Protein AF-A0A1G3GPE4-F1 (afdb_monomer_lite)

Secondary structure (DSSP, 8-state):
-PPPPS------HHHHHHHTTSTT--HHHHHHHHHHH-TTS--HHHHHHHHHHHHHHT-SS-----------

pLDDT: mean 76.82, std 17.0, range [39.53, 92.94]

Foldseek 3Di:
DPDQQPDAPQPPLVVVVVQVVDPPDDLVNVQVVVCVVRVSDDDSVRSVVVSVVVVVVVDVPPPPDPCPDDDD

Sequence (72 aa):
MGRPPQDLEEPDWAKVATELKRKGVTLVLLCKEYRATHPDGYGYTWFREQFRAFENSTSPSFRNRHEAGAVM

Structure (mmCIF, N/CA/C/O backbone):
data_AF-A0A1G3GPE4-F1
#
_entry.id   AF-A0A1G3GPE4-F1
#
loop_
_atom_site.group_PDB
_atom_site.id
_atom_site.type_symbol
_atom_site.label_atom_id
_atom_site.label_alt_id
_atom_site.label_comp_id
_atom_site.label_asym_id
_atom_site.label_entity_id
_atom_site.label_seq_id
_atom_site.pdbx_PDB_ins_code
_atom_site.Cartn_x
_atom_site.Cartn_y
_atom_site.Cartn_z
_atom_site.occupancy
_atom_site.B_iso_or_equiv
_atom_site.auth_seq_id
_atom_site.auth_comp_id
_atom_site.auth_asym_id
_atom_site.auth_atom_id
_atom_site.pdbx_PDB_model_num
ATOM 1 N N . MET A 1 1 ? 19.487 -7.204 -17.997 1.00 46.38 1 MET A N 1
ATOM 2 C CA . MET A 1 1 ? 19.025 -5.899 -17.483 1.00 46.38 1 MET A CA 1
ATOM 3 C C . MET A 1 1 ? 17.635 -5.655 -18.044 1.00 46.38 1 MET A C 1
ATOM 5 O O . MET A 1 1 ? 17.517 -5.484 -19.250 1.00 46.38 1 MET A O 1
ATOM 9 N N . GLY A 1 2 ? 16.587 -5.782 -17.226 1.00 59.16 2 GLY A N 1
ATOM 10 C CA . GLY A 1 2 ? 15.229 -5.436 -17.660 1.00 59.16 2 GLY A CA 1
ATOM 11 C C . GLY A 1 2 ? 15.161 -3.941 -17.954 1.00 59.16 2 GLY A C 1
ATOM 12 O O . GLY A 1 2 ? 15.837 -3.167 -17.276 1.00 59.16 2 GLY A O 1
ATOM 13 N N . ARG A 1 3 ? 14.418 -3.550 -18.993 1.00 62.25 3 ARG A N 1
ATOM 14 C CA . ARG A 1 3 ? 14.219 -2.140 -19.344 1.00 62.25 3 ARG A CA 1
ATOM 15 C C . ARG A 1 3 ? 13.744 -1.395 -18.082 1.00 62.25 3 ARG A C 1
ATOM 17 O O . ARG A 1 3 ? 12.847 -1.920 -17.416 1.00 62.25 3 ARG A O 1
ATOM 24 N N . PRO A 1 4 ? 14.355 -0.255 -17.710 1.00 65.88 4 PRO A N 1
ATOM 25 C CA . PRO A 1 4 ? 13.824 0.552 -16.619 1.00 65.88 4 PRO A CA 1
ATOM 26 C C . PRO A 1 4 ? 12.364 0.912 -16.936 1.00 65.88 4 PRO A C 1
ATOM 28 O O . PRO A 1 4 ? 12.027 1.013 -18.122 1.00 65.88 4 PRO A O 1
ATOM 31 N N . PRO A 1 5 ? 11.499 1.049 -15.916 1.00 67.69 5 PRO A N 1
ATOM 32 C CA . PRO A 1 5 ? 10.121 1.470 -16.131 1.00 67.69 5 PRO A CA 1
ATOM 33 C C . PRO A 1 5 ? 10.136 2.764 -16.948 1.00 67.69 5 PRO A C 1
ATOM 35 O O . PRO A 1 5 ? 10.839 3.715 -16.604 1.00 67.69 5 PRO A O 1
ATOM 38 N N . GLN A 1 6 ? 9.464 2.739 -18.098 1.00 74.00 6 GLN A N 1
ATOM 39 C CA . GLN A 1 6 ? 9.354 3.912 -18.973 1.00 74.00 6 GLN A CA 1
ATOM 40 C C . GLN A 1 6 ? 8.262 4.845 -18.456 1.00 74.00 6 GLN A C 1
ATOM 42 O O . GLN A 1 6 ? 8.292 6.044 -18.722 1.00 74.00 6 GLN A O 1
ATOM 47 N N . ASP A 1 7 ? 7.334 4.268 -17.696 1.00 74.19 7 ASP A N 1
ATOM 48 C CA . ASP A 1 7 ? 6.297 4.968 -16.982 1.00 74.19 7 ASP A CA 1
ATOM 49 C C . ASP A 1 7 ? 6.706 5.116 -15.512 1.00 74.19 7 ASP A C 1
ATOM 51 O O . ASP A 1 7 ? 6.865 4.133 -14.781 1.00 74.19 7 ASP A O 1
ATOM 55 N N . LEU A 1 8 ? 6.964 6.361 -15.119 1.00 73.69 8 LEU A N 1
ATOM 56 C CA . LEU A 1 8 ? 7.371 6.725 -13.766 1.00 73.69 8 LEU A CA 1
ATOM 57 C C . LEU A 1 8 ? 6.195 7.265 -12.948 1.00 73.69 8 LEU A C 1
ATOM 59 O O . LEU A 1 8 ? 6.441 7.819 -11.877 1.00 73.69 8 LEU A O 1
ATOM 63 N N . GLU A 1 9 ? 4.947 7.131 -13.422 1.00 81.75 9 GLU A N 1
ATOM 64 C CA . GLU A 1 9 ? 3.782 7.621 -12.689 1.00 81.75 9 GLU A CA 1
ATOM 65 C C . GLU A 1 9 ? 3.667 6.862 -11.368 1.00 81.75 9 GLU A C 1
ATOM 67 O O . GLU A 1 9 ? 3.315 5.681 -11.308 1.00 81.75 9 GLU A O 1
ATOM 72 N N . GLU A 1 10 ? 4.033 7.536 -10.281 1.00 81.31 10 GLU A N 1
ATOM 73 C CA . GLU A 1 10 ? 3.976 6.949 -8.956 1.00 81.31 10 GLU A CA 1
ATOM 74 C C . GLU A 1 10 ? 2.509 6.767 -8.541 1.00 81.31 10 GLU A C 1
ATOM 76 O O . GLU A 1 10 ? 1.714 7.707 -8.631 1.00 81.31 10 GLU A O 1
ATOM 81 N N . PRO A 1 11 ? 2.117 5.573 -8.065 1.00 85.88 11 PRO A N 1
ATOM 82 C CA . PRO A 1 11 ? 0.790 5.380 -7.508 1.00 85.88 11 PRO A CA 1
ATOM 83 C C . PRO A 1 11 ? 0.622 6.252 -6.261 1.00 85.88 11 PRO A C 1
ATOM 85 O O . PRO A 1 11 ? 1.561 6.470 -5.495 1.00 85.88 11 PRO A O 1
ATOM 88 N N . ASP A 1 12 ? -0.607 6.694 -6.007 1.00 88.31 12 ASP A N 1
ATOM 89 C CA . ASP A 1 12 ? -0.913 7.445 -4.793 1.00 88.31 12 ASP A CA 1
ATOM 90 C C . ASP A 1 12 ? -0.744 6.546 -3.554 1.00 88.31 12 ASP A C 1
ATOM 92 O O . ASP A 1 12 ? -1.605 5.727 -3.214 1.00 88.31 12 ASP A O 1
ATOM 96 N N . TRP A 1 13 ? 0.407 6.666 -2.890 1.00 88.38 13 TRP A N 1
ATOM 97 C CA . TRP A 1 13 ? 0.794 5.786 -1.789 1.00 88.38 13 TRP A CA 1
ATOM 98 C C . TRP A 1 13 ? -0.128 5.912 -0.566 1.00 88.38 13 TRP A C 1
ATOM 100 O O . TRP A 1 13 ? -0.350 4.929 0.145 1.00 88.38 13 TRP A O 1
ATOM 110 N N . ALA A 1 14 ? -0.740 7.081 -0.354 1.00 89.12 14 ALA A N 1
ATOM 111 C CA . ALA A 1 14 ? -1.725 7.295 0.705 1.00 89.12 14 ALA A CA 1
ATOM 112 C C . ALA A 1 14 ? -3.034 6.533 0.427 1.00 89.12 14 ALA A C 1
ATOM 114 O O . ALA A 1 14 ? -3.601 5.893 1.324 1.00 89.12 14 ALA A O 1
ATOM 115 N N . LYS A 1 15 ? -3.489 6.531 -0.828 1.00 89.81 15 LYS A N 1
ATOM 116 C CA . LYS A 1 15 ? -4.609 5.712 -1.296 1.00 89.81 15 LYS A CA 1
ATOM 117 C C . LYS A 1 15 ? -4.280 4.226 -1.210 1.00 89.81 15 LYS A C 1
ATOM 119 O O . LYS A 1 15 ? -5.096 3.475 -0.686 1.00 89.81 15 LYS A O 1
ATOM 124 N N . VAL A 1 16 ? -3.085 3.801 -1.628 1.00 90.44 16 VAL A N 1
ATOM 125 C CA . VAL A 1 16 ? -2.621 2.405 -1.488 1.00 90.44 16 VAL A CA 1
ATOM 126 C C . VAL A 1 16 ? -2.671 1.964 -0.022 1.00 90.44 16 VAL A C 1
ATOM 128 O O . VAL A 1 16 ? -3.258 0.928 0.286 1.00 90.44 16 VAL A O 1
ATOM 131 N N . ALA A 1 17 ? -2.145 2.775 0.900 1.00 89.12 17 ALA A N 1
ATOM 132 C CA . ALA A 1 17 ? -2.208 2.507 2.337 1.00 89.12 17 ALA A CA 1
ATOM 133 C C . ALA A 1 17 ? -3.650 2.446 2.875 1.00 89.12 17 ALA A C 1
ATOM 135 O O . ALA A 1 17 ? -3.942 1.679 3.792 1.00 89.12 17 ALA A O 1
ATOM 136 N N . THR A 1 18 ? -4.564 3.240 2.316 1.00 90.62 18 THR A N 1
ATOM 137 C CA . THR A 1 18 ? -5.985 3.229 2.692 1.00 90.62 18 THR A CA 1
ATOM 138 C C . THR A 1 18 ? -6.684 1.968 2.191 1.00 90.62 18 THR A C 1
ATOM 140 O O . THR A 1 18 ? -7.373 1.304 2.964 1.00 90.62 18 THR A O 1
ATOM 143 N N . GLU A 1 19 ? -6.453 1.581 0.938 1.00 91.69 19 GLU A N 1
ATOM 144 C CA . GLU A 1 19 ? -7.015 0.363 0.353 1.00 91.69 19 GLU A CA 1
ATOM 145 C C . GLU A 1 19 ? -6.494 -0.893 1.060 1.00 91.69 19 GLU A C 1
ATOM 147 O O . GLU A 1 19 ? -7.269 -1.813 1.310 1.00 91.69 19 GLU A O 1
ATOM 152 N N . LEU A 1 20 ? -5.228 -0.910 1.489 1.00 89.38 20 LEU A N 1
ATOM 153 C CA . LEU A 1 20 ? -4.653 -2.011 2.273 1.00 89.38 20 LEU A CA 1
ATOM 154 C C . LEU A 1 20 ? -5.319 -2.231 3.638 1.00 89.38 20 LEU A C 1
ATOM 156 O O . LEU A 1 20 ? -5.219 -3.325 4.188 1.00 89.38 20 LEU A O 1
ATOM 160 N N . LYS A 1 21 ? -6.029 -1.237 4.189 1.00 87.56 21 LYS A N 1
ATOM 161 C CA . LYS A 1 21 ? -6.813 -1.410 5.427 1.00 87.56 21 LYS A CA 1
ATOM 162 C C . LYS A 1 21 ? -8.121 -2.171 5.190 1.00 87.56 21 LYS A C 1
ATOM 164 O O . LYS A 1 21 ? -8.777 -2.577 6.151 1.00 87.56 21 LYS A O 1
ATOM 169 N N . ARG A 1 22 ? -8.537 -2.356 3.933 1.00 91.06 22 ARG A N 1
ATOM 170 C CA . ARG A 1 22 ? -9.765 -3.075 3.578 1.00 91.06 22 ARG A CA 1
ATOM 171 C C . ARG A 1 22 ? -9.521 -4.584 3.632 1.00 91.06 22 ARG A C 1
ATOM 173 O O . ARG A 1 22 ? -8.478 -5.086 3.219 1.00 91.06 22 ARG A O 1
ATOM 180 N N . LYS A 1 23 ? -10.513 -5.339 4.115 1.00 90.50 23 LYS A N 1
ATOM 181 C CA . LYS A 1 23 ? -10.428 -6.807 4.169 1.00 90.50 23 L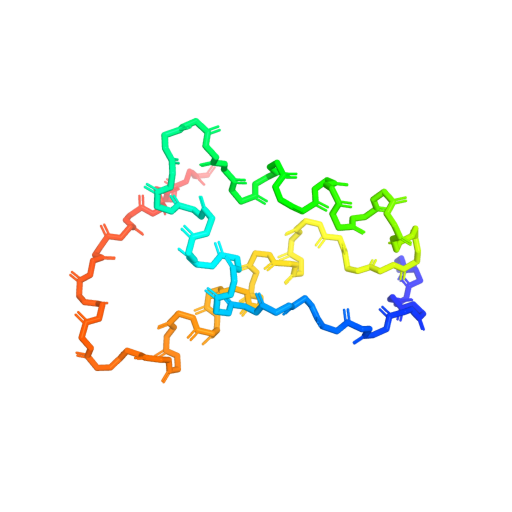YS A CA 1
ATOM 182 C C . LYS A 1 23 ? -10.217 -7.394 2.771 1.00 90.50 23 LYS A C 1
ATOM 184 O O . LYS A 1 23 ? -10.964 -7.083 1.851 1.00 90.50 23 LYS A O 1
ATOM 189 N N . GLY A 1 24 ? -9.235 -8.287 2.651 1.00 87.94 24 GLY A N 1
ATOM 190 C CA . GLY A 1 24 ? -8.941 -9.015 1.414 1.00 87.94 24 GLY A CA 1
ATOM 191 C C . GLY A 1 24 ? -8.076 -8.254 0.406 1.00 87.94 24 GLY A C 1
ATOM 192 O O . GLY A 1 24 ? -7.705 -8.831 -0.613 1.00 87.94 24 GLY A O 1
ATOM 193 N N . VAL A 1 25 ? -7.709 -6.999 0.683 1.00 92.94 25 VAL A N 1
ATOM 194 C CA . VAL A 1 25 ? -6.788 -6.244 -0.172 1.00 92.94 25 VAL A CA 1
ATOM 195 C C . VAL A 1 25 ? -5.350 -6.559 0.223 1.00 92.94 25 VAL A C 1
ATOM 197 O O . VAL A 1 25 ? -4.994 -6.582 1.398 1.00 92.94 25 VAL A O 1
ATOM 200 N N . THR A 1 26 ? -4.509 -6.820 -0.776 1.00 92.06 26 THR A N 1
ATOM 201 C CA . THR A 1 26 ? -3.078 -7.079 -0.587 1.00 92.06 26 THR A CA 1
ATOM 202 C C . THR A 1 26 ? -2.257 -6.174 -1.489 1.00 92.06 26 THR A C 1
ATOM 204 O O . THR A 1 26 ? -2.712 -5.764 -2.557 1.00 92.06 26 THR A O 1
ATOM 207 N N . LEU A 1 27 ? -1.009 -5.910 -1.102 1.00 89.56 27 LEU A N 1
ATOM 208 C CA . LEU A 1 27 ? -0.098 -5.091 -1.906 1.00 89.56 27 LEU A CA 1
ATOM 209 C C . LEU A 1 27 ? 0.164 -5.726 -3.282 1.00 89.56 27 LEU A C 1
ATOM 211 O O . LEU A 1 27 ? 0.315 -5.027 -4.277 1.00 89.56 27 LEU A O 1
ATOM 215 N N . VAL A 1 28 ? 0.153 -7.063 -3.349 1.00 90.81 28 VAL A N 1
ATOM 216 C CA . VAL A 1 28 ? 0.246 -7.826 -4.603 1.00 90.81 28 VAL A CA 1
ATOM 217 C C . VAL A 1 28 ? -0.943 -7.528 -5.516 1.00 90.81 28 VAL A C 1
ATOM 219 O O . VAL A 1 28 ? -0.746 -7.325 -6.711 1.00 90.81 28 VAL A O 1
ATOM 222 N N . LEU A 1 29 ? -2.164 -7.509 -4.969 1.00 92.12 29 LEU A N 1
ATOM 223 C CA . LEU A 1 29 ? -3.371 -7.195 -5.732 1.00 92.12 29 LEU A CA 1
ATOM 224 C C . LEU A 1 29 ? -3.308 -5.766 -6.278 1.00 92.12 29 LEU A C 1
ATOM 226 O O . LEU A 1 29 ? -3.444 -5.577 -7.479 1.00 92.12 29 LEU A O 1
ATOM 230 N N . LEU A 1 30 ? -3.005 -4.783 -5.426 1.00 91.38 30 LEU A N 1
ATOM 231 C CA . LEU A 1 30 ? -2.910 -3.378 -5.839 1.00 91.38 30 LEU A CA 1
ATOM 232 C C . LEU A 1 30 ? -1.814 -3.146 -6.891 1.00 91.38 30 LEU A C 1
ATOM 234 O O . LEU A 1 30 ? -2.024 -2.399 -7.840 1.00 91.38 30 LEU A O 1
ATOM 238 N N . CYS A 1 31 ? -0.674 -3.831 -6.775 1.00 90.69 31 CYS A N 1
ATOM 239 C CA . CYS A 1 31 ? 0.388 -3.772 -7.778 1.00 90.69 31 CYS A CA 1
ATOM 240 C C . CYS A 1 31 ? -0.056 -4.350 -9.134 1.00 90.69 31 CYS A C 1
ATOM 242 O O . CYS A 1 31 ? 0.285 -3.797 -10.179 1.00 90.69 31 CYS A O 1
ATOM 244 N N . LYS A 1 32 ? -0.836 -5.442 -9.142 1.00 90.50 32 LYS A N 1
ATOM 245 C CA . LYS A 1 32 ? -1.396 -6.003 -10.383 1.00 90.50 32 LYS A CA 1
ATOM 246 C C . LYS A 1 32 ? -2.371 -5.036 -11.050 1.00 90.50 32 LYS A C 1
ATOM 248 O O . LYS A 1 32 ? -2.266 -4.843 -12.255 1.00 90.50 32 LYS A O 1
ATOM 253 N N . GLU A 1 33 ? -3.258 -4.417 -10.275 1.00 91.12 33 GLU A N 1
ATOM 254 C CA . GLU A 1 33 ? -4.213 -3.417 -10.774 1.00 91.12 33 GLU A CA 1
ATOM 255 C C . GLU A 1 33 ? -3.492 -2.190 -11.353 1.00 91.12 33 GLU A C 1
ATOM 257 O O . GLU A 1 33 ? -3.821 -1.729 -12.443 1.00 91.12 33 GLU A O 1
ATOM 262 N N . TYR A 1 34 ? -2.451 -1.702 -10.670 1.00 88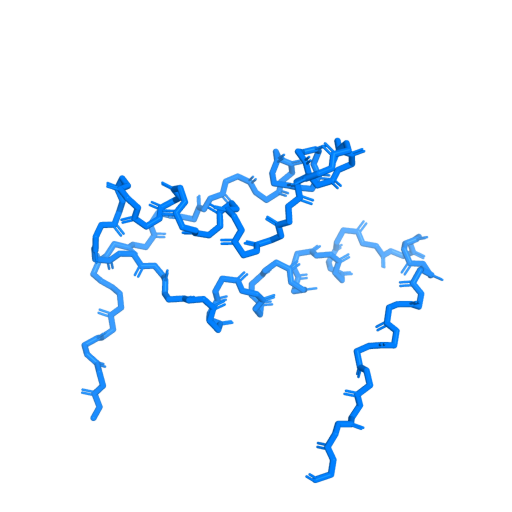.81 34 TYR A N 1
ATOM 263 C CA . TYR A 1 34 ? -1.606 -0.615 -11.168 1.00 88.81 34 TYR A CA 1
ATOM 264 C C . TYR A 1 34 ? -0.901 -0.994 -12.479 1.00 88.81 34 TYR A C 1
ATOM 266 O O . TYR A 1 34 ? -0.943 -0.247 -13.451 1.00 88.81 34 TYR A O 1
ATOM 274 N N . ARG A 1 35 ? -0.311 -2.191 -12.560 1.00 85.88 35 ARG A N 1
ATOM 275 C CA . ARG A 1 35 ? 0.376 -2.645 -13.777 1.00 85.88 35 ARG A CA 1
ATOM 276 C C . ARG A 1 35 ? -0.582 -2.940 -14.936 1.00 85.88 35 ARG A C 1
ATOM 278 O O . ARG A 1 35 ? -0.171 -2.889 -16.091 1.00 85.88 35 ARG A O 1
ATOM 285 N N . ALA A 1 36 ? -1.845 -3.254 -14.649 1.00 88.06 36 ALA A N 1
ATOM 286 C CA . ALA A 1 36 ? -2.864 -3.425 -15.680 1.00 88.06 36 ALA A CA 1
ATOM 287 C C . ALA A 1 36 ? -3.152 -2.109 -16.421 1.00 88.06 36 ALA A C 1
ATOM 289 O O . ALA A 1 36 ? -3.455 -2.136 -17.611 1.00 88.06 36 ALA A O 1
ATOM 290 N N . THR A 1 37 ? -3.021 -0.970 -15.735 1.00 87.12 37 THR A N 1
ATOM 291 C CA . THR A 1 37 ? -3.153 0.366 -16.332 1.00 87.12 37 THR A CA 1
ATOM 292 C C . THR A 1 37 ? -1.812 0.942 -16.796 1.00 87.12 37 THR A C 1
ATOM 294 O O . THR A 1 37 ? -1.797 1.718 -17.745 1.00 87.12 37 THR A O 1
ATOM 297 N N . HIS A 1 38 ? -0.696 0.505 -16.200 1.00 84.44 38 HIS A N 1
ATOM 298 C CA . HIS A 1 38 ? 0.665 0.970 -16.493 1.00 84.44 38 HIS A CA 1
ATOM 299 C C . HIS A 1 38 ? 1.544 -0.231 -16.895 1.00 84.44 38 HIS A C 1
ATOM 301 O O . HIS A 1 38 ? 2.324 -0.742 -16.081 1.00 84.44 38 HIS A O 1
ATOM 307 N N . PRO A 1 39 ? 1.420 -0.739 -18.138 1.00 77.44 39 PRO A N 1
ATOM 308 C CA . PRO A 1 39 ? 2.149 -1.929 -18.588 1.00 77.44 39 PRO A CA 1
ATOM 309 C C . PRO A 1 39 ? 3.677 -1.745 -18.583 1.00 77.44 39 PRO A C 1
ATOM 311 O O . PRO A 1 39 ? 4.406 -2.719 -18.371 1.00 77.44 39 PRO A O 1
ATOM 314 N N . ASP A 1 40 ? 4.143 -0.503 -18.746 1.00 81.25 40 ASP A N 1
ATOM 315 C CA . ASP A 1 40 ? 5.545 -0.070 -18.653 1.00 81.25 40 ASP A CA 1
ATOM 316 C C . ASP A 1 40 ? 5.933 0.501 -17.273 1.00 81.25 40 ASP A C 1
ATOM 318 O O . ASP A 1 40 ? 7.042 1.017 -17.108 1.00 81.25 40 ASP A O 1
ATOM 322 N N . GLY A 1 41 ? 5.029 0.411 -16.293 1.00 80.44 41 GLY A N 1
ATOM 323 C CA . GLY A 1 41 ? 5.230 0.895 -14.932 1.00 80.44 41 GLY A CA 1
ATOM 324 C C . GLY A 1 41 ? 6.050 -0.053 -14.056 1.00 80.44 41 GLY A C 1
ATOM 325 O O . GLY A 1 41 ? 6.622 -1.059 -14.494 1.00 80.44 41 GLY A O 1
ATOM 326 N N . TYR A 1 42 ? 6.098 0.263 -12.765 1.00 82.31 42 TYR A N 1
ATOM 327 C CA . TYR A 1 42 ? 6.898 -0.475 -11.791 1.00 82.31 42 TYR A CA 1
ATOM 328 C C . TYR A 1 42 ? 6.502 -1.954 -11.655 1.00 82.31 42 TYR A C 1
ATOM 330 O O . TYR A 1 42 ? 5.337 -2.327 -11.502 1.00 82.31 42 TYR A O 1
ATOM 338 N N . GLY A 1 43 ? 7.517 -2.822 -11.626 1.00 82.88 43 GLY A N 1
ATOM 339 C CA . GLY A 1 43 ? 7.352 -4.221 -11.236 1.00 82.88 43 GLY A CA 1
ATOM 340 C C . GLY A 1 43 ? 7.079 -4.379 -9.736 1.00 82.88 43 GLY A C 1
ATOM 341 O O . GLY A 1 43 ? 7.358 -3.485 -8.941 1.00 82.88 43 GLY A O 1
ATOM 342 N N . TYR A 1 44 ? 6.606 -5.562 -9.332 1.00 84.50 44 TYR A N 1
ATOM 343 C CA . TYR A 1 44 ? 6.224 -5.849 -7.941 1.00 84.50 44 TYR A CA 1
ATOM 344 C C . TYR A 1 44 ? 7.315 -5.536 -6.908 1.00 84.50 44 TYR A C 1
ATOM 346 O O . TYR A 1 44 ? 7.018 -4.956 -5.866 1.00 84.50 44 TYR A O 1
ATOM 354 N N . THR A 1 45 ? 8.572 -5.883 -7.196 1.00 85.00 45 THR A N 1
ATOM 355 C CA . THR A 1 45 ? 9.696 -5.601 -6.293 1.00 85.00 45 THR A CA 1
ATOM 356 C C . THR A 1 45 ? 9.851 -4.101 -6.062 1.00 85.00 45 THR A C 1
ATOM 358 O O . THR A 1 45 ? 9.843 -3.664 -4.920 1.00 85.00 45 THR A O 1
ATOM 361 N N . TRP A 1 46 ? 9.901 -3.309 -7.136 1.00 85.94 46 TRP A N 1
ATOM 362 C CA . TRP A 1 46 ? 10.009 -1.850 -7.051 1.00 85.94 46 TRP A CA 1
ATOM 363 C C . TRP A 1 46 ? 8.808 -1.226 -6.337 1.00 85.94 46 TRP A C 1
ATOM 365 O O . TRP A 1 46 ? 8.981 -0.397 -5.452 1.00 85.94 46 TRP A O 1
ATOM 375 N N . PHE A 1 47 ? 7.597 -1.687 -6.657 1.00 88.31 47 PHE A N 1
ATOM 376 C CA . PHE A 1 47 ? 6.364 -1.221 -6.026 1.00 88.31 47 PHE A CA 1
ATOM 377 C C . PHE A 1 47 ? 6.375 -1.451 -4.509 1.00 88.31 47 PHE A C 1
ATOM 379 O O . PHE A 1 47 ? 5.976 -0.588 -3.730 1.00 88.31 47 PHE A O 1
ATOM 386 N N . ARG A 1 48 ? 6.857 -2.621 -4.074 1.00 88.25 48 ARG A N 1
ATOM 387 C CA . ARG A 1 48 ? 6.960 -2.968 -2.655 1.00 88.25 48 ARG A CA 1
ATOM 388 C C . ARG A 1 48 ? 8.027 -2.154 -1.930 1.00 88.25 48 ARG A C 1
ATOM 390 O O . ARG A 1 48 ? 7.773 -1.725 -0.807 1.00 88.25 48 ARG A O 1
ATOM 397 N N . GLU A 1 49 ? 9.185 -1.948 -2.549 1.00 89.31 49 GLU A N 1
ATOM 398 C CA . GLU A 1 49 ? 10.263 -1.138 -1.972 1.00 89.31 49 GLU A CA 1
ATOM 399 C C . GLU A 1 49 ? 9.834 0.328 -1.821 1.00 89.31 49 GLU A C 1
ATOM 401 O O . GLU A 1 49 ? 10.004 0.906 -0.748 1.00 89.31 49 GLU A O 1
ATOM 406 N N . GLN A 1 50 ? 9.187 0.899 -2.842 1.00 88.69 50 GLN A N 1
ATOM 407 C CA . GLN A 1 50 ? 8.695 2.277 -2.801 1.00 88.69 50 GLN A CA 1
ATOM 408 C C . GLN A 1 50 ? 7.579 2.450 -1.762 1.00 88.69 50 GLN A C 1
ATOM 410 O O . GLN A 1 50 ? 7.604 3.404 -0.985 1.00 88.69 50 GLN A O 1
ATOM 415 N N . PHE A 1 51 ? 6.658 1.483 -1.652 1.00 88.56 51 PHE A N 1
ATOM 416 C CA . PHE A 1 51 ? 5.656 1.488 -0.585 1.00 88.56 51 PHE A CA 1
ATOM 417 C C . PHE A 1 51 ? 6.299 1.416 0.808 1.00 88.56 51 PHE A C 1
ATOM 419 O O . PHE A 1 51 ? 5.921 2.176 1.694 1.00 88.56 51 PHE A O 1
ATOM 426 N N . ARG A 1 52 ? 7.324 0.575 1.003 1.00 86.81 52 ARG A N 1
ATOM 427 C CA . ARG A 1 52 ? 8.087 0.514 2.262 1.00 86.81 52 ARG A CA 1
ATOM 428 C C . ARG A 1 52 ? 8.780 1.834 2.594 1.00 86.81 52 ARG A C 1
ATOM 430 O O . ARG A 1 52 ? 8.783 2.245 3.754 1.00 86.81 52 ARG A O 1
ATOM 437 N N . ALA A 1 53 ? 9.378 2.485 1.600 1.00 87.44 53 ALA A N 1
ATOM 438 C CA . ALA A 1 53 ? 10.009 3.789 1.772 1.00 87.44 53 ALA A CA 1
ATOM 439 C C . ALA A 1 53 ? 8.976 4.853 2.176 1.00 87.44 53 ALA A C 1
ATOM 441 O O . ALA A 1 53 ? 9.216 5.614 3.115 1.00 87.44 53 ALA A O 1
ATOM 442 N N . PHE A 1 54 ? 7.803 4.847 1.537 1.00 87.62 54 PHE A N 1
ATOM 443 C CA . PHE A 1 54 ? 6.674 5.698 1.904 1.00 87.62 54 PHE A CA 1
ATOM 444 C C . PHE A 1 54 ? 6.181 5.430 3.334 1.00 87.62 54 PHE A C 1
ATO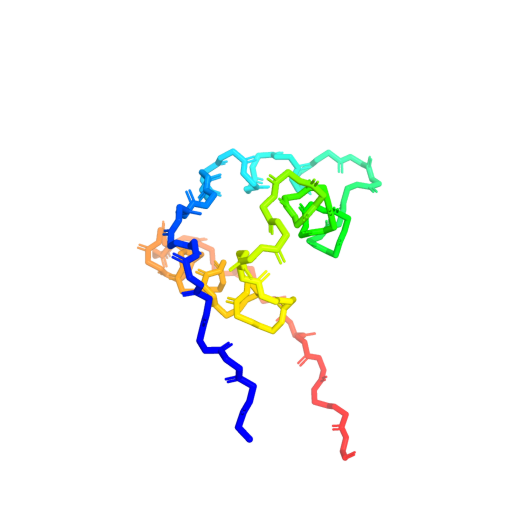M 446 O O . PHE A 1 54 ? 6.003 6.374 4.107 1.00 87.62 54 PHE A O 1
ATOM 453 N N . GLU A 1 55 ? 5.998 4.162 3.718 1.00 82.94 55 GLU A N 1
ATOM 454 C CA . GLU A 1 55 ? 5.588 3.783 5.075 1.00 82.94 55 GLU A CA 1
ATOM 455 C C . GLU A 1 55 ? 6.586 4.291 6.121 1.00 82.94 55 GLU A C 1
ATOM 457 O O . GLU A 1 55 ? 6.171 4.846 7.139 1.00 82.94 55 GLU A O 1
ATOM 462 N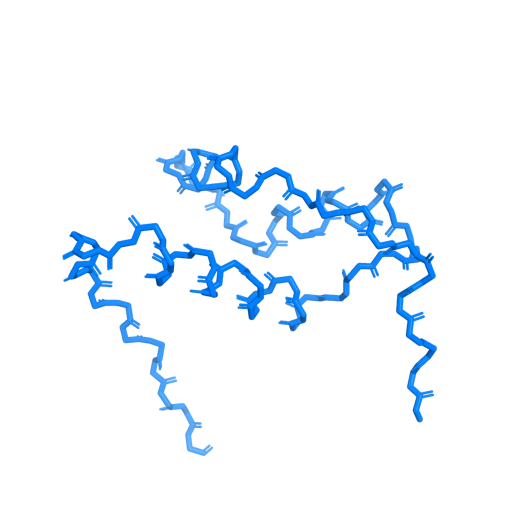 N . ASN A 1 56 ? 7.888 4.162 5.847 1.00 82.06 56 ASN A N 1
ATOM 463 C CA . ASN A 1 56 ? 8.959 4.636 6.721 1.00 82.06 56 ASN A CA 1
ATOM 464 C C . ASN A 1 56 ? 9.003 6.174 6.805 1.00 82.06 56 ASN A C 1
ATOM 466 O O . ASN A 1 56 ? 9.160 6.737 7.884 1.00 82.06 56 ASN A O 1
ATOM 470 N N . SER A 1 57 ? 8.812 6.868 5.679 1.00 81.19 57 SER A N 1
ATOM 471 C CA . SER A 1 57 ? 8.807 8.336 5.625 1.00 81.19 57 SER A CA 1
ATOM 472 C C . SER A 1 57 ? 7.583 8.948 6.314 1.00 81.19 57 SER A C 1
ATOM 474 O O . SER A 1 57 ? 7.701 9.978 6.975 1.00 81.19 57 SER A O 1
ATOM 476 N N . THR A 1 58 ? 6.425 8.293 6.224 1.00 73.69 58 THR A N 1
ATOM 477 C CA . THR A 1 58 ? 5.168 8.754 6.840 1.00 73.69 58 THR A CA 1
ATOM 478 C C . THR A 1 58 ? 5.115 8.455 8.347 1.00 73.69 58 THR A C 1
ATOM 480 O O . THR A 1 58 ? 4.183 8.872 9.036 1.00 73.69 58 THR A O 1
ATOM 483 N N . SER A 1 59 ? 6.110 7.747 8.899 1.00 55.12 59 SER A N 1
ATOM 484 C CA . SER A 1 59 ? 6.030 7.189 10.249 1.00 55.12 59 SER A CA 1
ATOM 485 C C . SER A 1 59 ? 7.242 7.417 11.146 1.00 55.12 59 SER A C 1
ATOM 487 O O . SER A 1 59 ? 8.148 6.595 11.204 1.00 55.12 59 SER A O 1
ATOM 489 N N . PRO A 1 60 ? 7.126 8.366 12.082 1.00 55.66 60 PRO A N 1
ATOM 490 C CA . PRO A 1 60 ? 7.542 8.141 13.462 1.00 55.66 60 PRO A CA 1
ATOM 491 C C . PRO A 1 60 ? 6.542 7.252 14.248 1.00 55.66 60 PRO A C 1
ATOM 493 O O . PRO A 1 60 ? 6.861 6.821 15.353 1.00 55.66 60 PRO A O 1
ATOM 496 N N . SER A 1 61 ? 5.341 6.958 13.707 1.00 51.72 61 SER A N 1
ATOM 497 C CA . SER A 1 61 ? 4.237 6.269 14.419 1.00 51.72 61 SER A CA 1
ATOM 498 C C . SER A 1 61 ? 3.843 4.859 13.930 1.00 51.72 61 SER A C 1
ATOM 500 O O . SER A 1 61 ? 3.251 4.120 14.717 1.00 51.72 61 SER A O 1
ATOM 502 N N . PHE A 1 62 ? 4.195 4.393 12.720 1.00 51.25 62 PHE A N 1
ATOM 503 C CA . PHE A 1 62 ? 4.152 2.949 12.406 1.00 51.25 62 PHE A CA 1
ATOM 504 C C . PHE A 1 62 ? 5.320 2.216 13.068 1.00 51.25 62 PHE A C 1
ATOM 506 O O . PHE A 1 62 ? 6.262 1.743 12.441 1.00 51.25 62 PHE A O 1
ATOM 513 N N . ARG A 1 63 ? 5.198 2.003 14.372 1.00 50.62 63 ARG A N 1
ATOM 514 C CA . ARG A 1 63 ? 5.901 0.922 15.067 1.00 50.62 63 ARG A CA 1
ATOM 515 C C . ARG A 1 63 ? 5.164 -0.410 14.873 1.00 50.62 63 ARG A C 1
ATOM 517 O O . ARG A 1 63 ? 5.162 -1.256 15.761 1.00 50.62 63 ARG A O 1
ATOM 524 N N . ASN A 1 64 ? 4.510 -0.5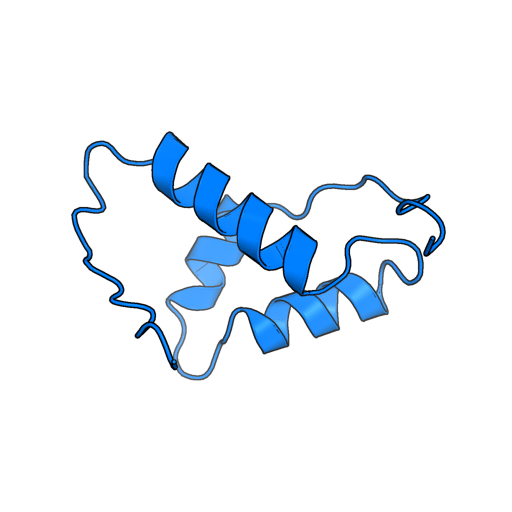97 13.723 1.00 47.66 64 ASN A N 1
ATOM 525 C CA . ASN A 1 64 ? 3.931 -1.878 13.346 1.00 47.66 64 ASN A CA 1
ATOM 526 C C . ASN A 1 64 ? 5.003 -2.701 12.641 1.00 47.66 64 ASN A C 1
ATOM 528 O O . ASN A 1 64 ? 5.196 -2.650 11.430 1.00 47.66 64 ASN A O 1
ATOM 532 N N . ARG A 1 65 ? 5.722 -3.439 13.484 1.00 48.53 65 ARG A N 1
ATOM 533 C CA . ARG A 1 65 ? 6.531 -4.615 13.183 1.00 48.53 65 ARG A CA 1
ATOM 534 C C . ARG A 1 65 ? 5.789 -5.531 12.202 1.00 48.53 65 ARG A C 1
ATOM 536 O O . ARG A 1 65 ? 5.069 -6.430 12.614 1.00 48.53 65 ARG A O 1
ATOM 543 N N . HIS A 1 66 ? 5.988 -5.331 10.904 1.00 44.19 66 HIS A N 1
ATOM 544 C CA . HIS A 1 66 ? 5.821 -6.407 9.937 1.00 44.19 66 HIS A CA 1
ATOM 545 C C . HIS A 1 66 ? 7.175 -7.099 9.799 1.00 44.19 66 HIS A C 1
ATOM 547 O O . HIS A 1 66 ? 8.022 -6.712 8.991 1.00 44.19 66 HIS A O 1
ATOM 553 N N . GLU A 1 67 ? 7.380 -8.123 10.630 1.00 44.31 67 GLU A N 1
ATOM 554 C CA . GLU A 1 67 ? 8.373 -9.168 10.392 1.00 44.31 67 GLU A CA 1
ATOM 555 C C . GLU A 1 67 ? 8.027 -9.847 9.064 1.00 44.31 67 GLU A C 1
ATOM 557 O O . GLU A 1 67 ? 7.297 -10.833 9.003 1.00 44.31 67 GLU A O 1
ATOM 562 N N . ALA A 1 68 ? 8.523 -9.286 7.962 1.00 41.62 68 ALA A N 1
ATOM 563 C CA . ALA A 1 68 ? 8.718 -10.058 6.751 1.00 41.62 68 ALA A CA 1
ATOM 564 C C . ALA A 1 68 ? 9.846 -11.033 7.084 1.00 41.62 68 ALA A C 1
ATOM 566 O O . ALA A 1 68 ? 11.016 -10.654 7.047 1.00 41.62 68 ALA A O 1
ATOM 567 N N . GLY A 1 69 ? 9.461 -12.233 7.524 1.00 41.28 69 GLY A N 1
ATOM 568 C CA . GLY A 1 69 ? 10.377 -13.314 7.839 1.00 41.28 69 GLY A CA 1
ATOM 569 C C . GLY A 1 69 ? 11.430 -13.424 6.748 1.00 41.28 69 GLY A C 1
ATOM 570 O O . GLY A 1 69 ? 11.106 -13.608 5.574 1.00 41.28 69 GLY A O 1
ATOM 571 N N . ALA A 1 70 ? 12.685 -13.262 7.161 1.00 43.22 70 ALA A N 1
ATOM 572 C CA . ALA A 1 70 ? 13.810 -13.795 6.431 1.00 43.22 70 ALA A CA 1
ATOM 573 C C . ALA A 1 70 ? 13.511 -15.278 6.198 1.00 43.22 70 ALA A C 1
ATOM 575 O O . ALA A 1 70 ? 13.397 -16.042 7.158 1.00 43.22 70 ALA A O 1
ATOM 576 N N . VAL A 1 71 ? 13.313 -15.664 4.941 1.00 39.84 71 VAL A N 1
ATOM 577 C CA . VAL A 1 71 ? 13.494 -17.059 4.562 1.00 39.84 71 VAL A CA 1
ATOM 578 C C . VAL A 1 71 ? 14.893 -17.162 3.969 1.00 39.84 71 VAL A C 1
ATOM 580 O O . VAL A 1 71 ? 15.305 -16.300 3.191 1.00 39.84 71 VAL A O 1
ATOM 583 N N . MET A 1 72 ? 15.600 -18.147 4.511 1.00 39.53 72 MET A N 1
ATOM 584 C CA . MET A 1 72 ? 17.025 -18.455 4.414 1.00 39.53 72 MET A CA 1
ATOM 585 C C . MET A 1 72 ? 17.483 -18.750 2.989 1.00 39.53 72 MET A C 1
ATOM 587 O O . MET A 1 72 ? 16.660 -19.280 2.208 1.00 39.53 72 MET 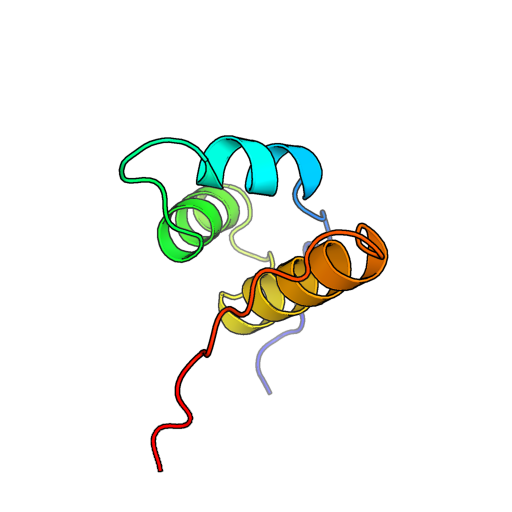A O 1
#

Radius of gyration: 13.23 Å; chains: 1; bounding box: 30×27×34 Å